Protein AF-A0A926J9K5-F1 (afdb_monomer_lite)

Foldseek 3Di:
DVVLVVLLVQLLVQLVVQFDDPVCLPPPCSNPCSVVSNCVGRVVSLVVVVVVLVVVLVVQCPDDPVSNVVSVVVSVVSVVSSVVSVVVSVVRNRD

Radius of gyration: 16.43 Å; chains: 1; bounding box: 36×22×45 Å

Secondary structure (DSSP, 8-state):
-HHHHHHHHHHHHHHGGGPPPGGGTTSTTTTTTHHHHHHHHTHHHHHHHHHHHHHHHHHHTTS-HHHHHHHHHHHHHHHHHHHHHHHHHHTTS--

Structure (mmCIF, N/CA/C/O backbone):
data_AF-A0A926J9K5-F1
#
_entry.id   AF-A0A926J9K5-F1
#
loop_
_atom_site.group_PDB
_atom_site.id
_atom_site.type_symbol
_atom_site.label_atom_id
_atom_site.label_alt_id
_atom_site.label_comp_id
_atom_site.label_asym_id
_atom_site.label_entity_id
_atom_site.label_seq_id
_atom_site.pdbx_PDB_ins_code
_atom_site.Cartn_x
_atom_site.Cartn_y
_atom_site.Cartn_z
_atom_site.occupancy
_atom_site.B_iso_or_equiv
_atom_site.auth_seq_id
_atom_site.auth_comp_id
_atom_site.auth_asym_id
_atom_site.auth_atom_id
_atom_site.pdbx_PDB_model_num
ATOM 1 N N . MET A 1 1 ? -13.613 -1.746 3.321 1.00 81.81 1 MET A N 1
ATOM 2 C CA . MET A 1 1 ? -12.875 -2.834 2.638 1.00 81.81 1 MET A CA 1
ATOM 3 C C . MET A 1 1 ? -12.897 -2.696 1.116 1.00 81.81 1 MET A C 1
ATOM 5 O O . MET A 1 1 ? -11.825 -2.675 0.535 1.00 81.81 1 MET A O 1
ATOM 9 N N . ALA A 1 2 ? -14.061 -2.526 0.472 1.00 91.50 2 ALA A N 1
ATOM 10 C CA . ALA A 1 2 ? -14.166 -2.410 -0.994 1.00 91.50 2 ALA A CA 1
ATOM 11 C C . ALA A 1 2 ? -13.209 -1.376 -1.626 1.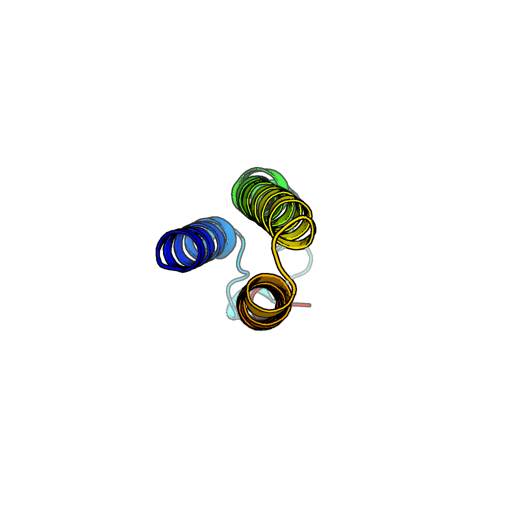00 91.50 2 ALA A C 1
ATOM 13 O O . ALA A 1 2 ? -12.550 -1.682 -2.612 1.00 91.50 2 ALA A O 1
ATOM 14 N N . ILE A 1 3 ? -13.054 -0.197 -1.010 1.00 94.44 3 ILE A N 1
ATOM 15 C CA . ILE A 1 3 ? -12.121 0.833 -1.494 1.00 94.44 3 ILE A CA 1
ATOM 16 C C . ILE A 1 3 ? -10.655 0.371 -1.483 1.00 94.44 3 ILE A C 1
ATOM 18 O O . ILE A 1 3 ? -9.922 0.675 -2.413 1.00 94.44 3 ILE A O 1
ATOM 22 N N . ASN A 1 4 ? -10.238 -0.411 -0.480 1.00 96.00 4 ASN A N 1
ATOM 23 C CA . ASN A 1 4 ? -8.884 -0.965 -0.410 1.00 96.00 4 ASN A CA 1
ATOM 24 C C . ASN A 1 4 ? -8.664 -2.022 -1.497 1.00 96.00 4 ASN A C 1
ATOM 26 O O . ASN A 1 4 ? -7.612 -2.031 -2.119 1.00 96.00 4 ASN A O 1
ATOM 30 N N . LEU A 1 5 ? -9.665 -2.862 -1.776 1.00 95.50 5 LEU A N 1
ATOM 31 C CA . LEU A 1 5 ? -9.590 -3.827 -2.878 1.00 95.50 5 LEU A CA 1
ATOM 32 C C . LEU A 1 5 ? -9.482 -3.125 -4.237 1.00 95.50 5 LEU A C 1
ATOM 34 O O . LEU A 1 5 ? -8.650 -3.504 -5.054 1.00 95.50 5 LEU A O 1
ATOM 38 N N . ALA A 1 6 ? -10.271 -2.069 -4.454 1.00 97.00 6 ALA A N 1
ATOM 39 C CA . ALA A 1 6 ? -10.166 -1.243 -5.654 1.00 97.00 6 ALA A CA 1
ATOM 40 C C . ALA A 1 6 ? -8.795 -0.551 -5.754 1.00 97.00 6 ALA A C 1
ATOM 42 O O . ALA A 1 6 ? -8.201 -0.525 -6.828 1.00 97.00 6 ALA A O 1
ATOM 43 N N . GLY A 1 7 ? -8.265 -0.048 -4.635 1.00 95.94 7 GLY A N 1
ATOM 44 C CA . GLY A 1 7 ? -6.925 0.535 -4.551 1.00 95.94 7 GLY A CA 1
ATOM 45 C C . GLY A 1 7 ? -5.817 -0.458 -4.891 1.00 95.94 7 GLY A C 1
ATOM 46 O O . GLY A 1 7 ? -4.936 -0.130 -5.676 1.00 95.94 7 GLY A O 1
ATOM 47 N N . ILE A 1 8 ? -5.895 -1.685 -4.371 1.00 96.94 8 ILE A N 1
ATOM 48 C CA . ILE A 1 8 ? -4.962 -2.773 -4.696 1.00 96.94 8 ILE A CA 1
ATOM 49 C C . ILE A 1 8 ? -5.044 -3.125 -6.184 1.00 96.94 8 ILE A C 1
ATOM 51 O O . ILE A 1 8 ? -4.013 -3.243 -6.838 1.00 96.94 8 ILE A O 1
ATOM 55 N N . ALA A 1 9 ? -6.251 -3.250 -6.743 1.00 96.81 9 ALA A N 1
ATOM 56 C CA . ALA A 1 9 ? -6.427 -3.515 -8.169 1.00 96.81 9 ALA A CA 1
ATOM 57 C C . ALA A 1 9 ? -5.840 -2.389 -9.036 1.00 96.81 9 ALA A C 1
ATOM 59 O O . ALA A 1 9 ? -5.148 -2.666 -10.014 1.00 96.81 9 ALA A O 1
ATOM 60 N N . ALA A 1 10 ? -6.061 -1.126 -8.658 1.00 96.25 10 ALA A N 1
ATOM 61 C CA . ALA A 1 10 ? -5.488 0.030 -9.342 1.00 96.25 10 ALA A CA 1
ATOM 62 C C . ALA A 1 10 ? -3.955 0.057 -9.237 1.00 96.25 10 ALA A C 1
ATOM 64 O O . ALA A 1 10 ? -3.285 0.263 -10.247 1.00 96.25 10 ALA A O 1
ATOM 65 N N . PHE A 1 11 ? -3.408 -0.210 -8.046 1.00 96.06 11 PHE A N 1
ATOM 66 C CA . PHE A 1 11 ? -1.969 -0.324 -7.806 1.00 96.06 11 PHE A CA 1
ATOM 67 C C . PHE A 1 11 ? -1.345 -1.400 -8.698 1.00 96.06 11 PHE A C 1
ATOM 69 O O . PHE A 1 11 ? -0.443 -1.089 -9.467 1.00 96.06 11 PHE A O 1
ATOM 76 N N . LEU A 1 12 ? -1.870 -2.629 -8.670 1.00 95.00 12 LEU A N 1
ATOM 77 C CA . LEU A 1 12 ? -1.356 -3.736 -9.482 1.00 95.00 12 LEU A CA 1
ATOM 78 C C . LEU A 1 12 ? -1.506 -3.470 -10.983 1.00 95.00 12 LEU A C 1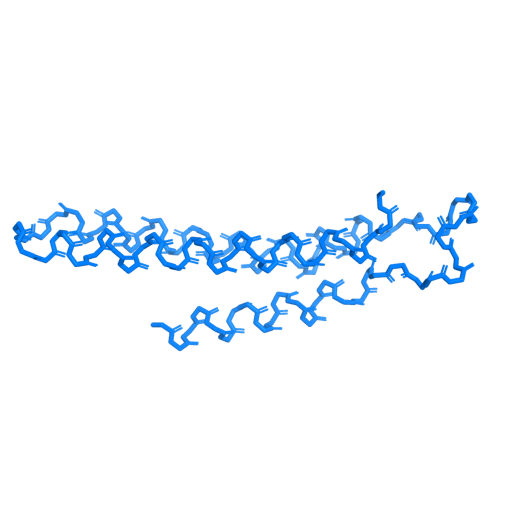
ATOM 80 O O . LEU A 1 12 ? -0.618 -3.805 -11.755 1.00 95.00 12 LEU A O 1
ATOM 84 N N . THR A 1 13 ? -2.593 -2.823 -11.409 1.00 95.38 13 THR A N 1
ATOM 85 C CA . THR A 1 13 ? -2.779 -2.440 -12.818 1.00 95.38 13 THR A CA 1
ATOM 86 C C . THR A 1 13 ? -1.729 -1.420 -13.257 1.00 95.38 13 THR A C 1
ATOM 88 O O . THR A 1 13 ? -1.169 -1.544 -14.345 1.00 95.38 13 THR A O 1
ATOM 91 N N . ALA A 1 14 ? -1.432 -0.420 -12.424 1.00 92.81 14 ALA A N 1
ATOM 92 C CA . ALA A 1 14 ? -0.397 0.567 -12.715 1.00 92.81 14 ALA A CA 1
ATOM 93 C C . ALA A 1 14 ? 1.005 -0.060 -12.705 1.00 92.81 14 ALA A C 1
ATOM 95 O O . ALA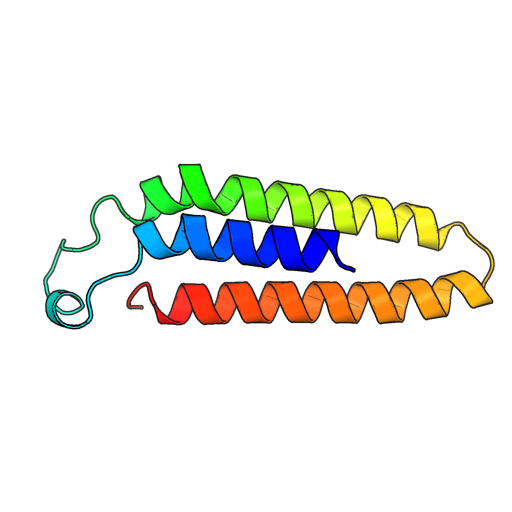 A 1 14 ? 1.772 0.163 -13.638 1.00 92.81 14 ALA A O 1
ATOM 96 N N . ALA A 1 15 ? 1.303 -0.874 -11.691 1.00 91.06 15 ALA A N 1
ATOM 97 C CA . ALA A 1 15 ? 2.597 -1.521 -11.508 1.00 91.06 15 ALA A CA 1
ATOM 98 C C . ALA A 1 15 ? 2.875 -2.610 -12.556 1.00 91.06 15 ALA A C 1
ATOM 100 O O . ALA A 1 15 ? 4.012 -2.791 -12.969 1.00 91.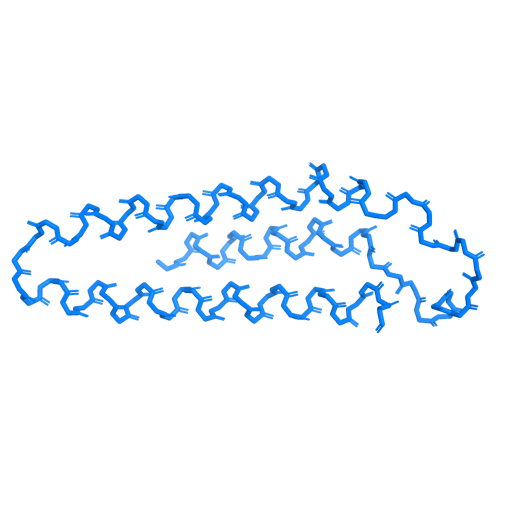06 15 ALA A O 1
ATOM 101 N N . SER A 1 16 ? 1.836 -3.261 -13.095 1.00 90.44 16 SER A N 1
ATOM 102 C CA . SER A 1 16 ? 1.999 -4.257 -14.164 1.00 90.44 16 SER A CA 1
ATOM 103 C C . SER A 1 16 ? 2.627 -3.721 -15.448 1.00 90.44 16 SER A C 1
ATOM 105 O O . SER A 1 16 ? 3.126 -4.493 -16.259 1.00 90.44 16 SER A O 1
ATOM 107 N N . ARG A 1 17 ? 2.635 -2.396 -15.629 1.00 87.50 17 ARG A N 1
ATOM 108 C CA . ARG A 1 17 ? 3.267 -1.736 -16.778 1.00 87.50 17 ARG A CA 1
ATOM 109 C C . ARG A 1 17 ? 4.787 -1.652 -16.675 1.00 87.50 17 ARG A C 1
ATOM 111 O O . ARG A 1 17 ? 5.415 -1.328 -17.673 1.00 87.50 17 ARG A O 1
ATOM 118 N N . SER A 1 18 ? 5.346 -1.887 -15.492 1.00 86.25 18 SER A N 1
ATOM 119 C CA . SER A 1 18 ? 6.789 -1.920 -15.235 1.00 86.25 18 SER A CA 1
ATOM 120 C C . SER A 1 18 ? 7.285 -3.329 -14.901 1.00 86.25 18 SER A C 1
ATOM 122 O O . SER A 1 18 ? 8.412 -3.491 -14.444 1.00 86.25 18 SER A O 1
ATOM 124 N N . TRP A 1 19 ? 6.449 -4.356 -15.093 1.00 88.00 19 TRP A N 1
ATOM 125 C CA . TRP A 1 19 ? 6.881 -5.742 -14.939 1.00 88.00 19 TRP A CA 1
ATOM 126 C C . TRP A 1 19 ? 7.831 -6.125 -16.061 1.00 88.00 19 TRP A C 1
ATOM 128 O O . TRP A 1 19 ? 7.568 -5.853 -17.231 1.00 88.00 19 TRP A O 1
ATOM 138 N N . ILE A 1 20 ? 8.904 -6.813 -15.688 1.00 83.00 20 ILE A N 1
ATOM 139 C CA . ILE A 1 20 ? 9.871 -7.321 -16.648 1.00 83.00 20 ILE A CA 1
ATOM 140 C C . ILE A 1 20 ? 9.281 -8.563 -17.313 1.00 83.00 20 ILE A C 1
ATOM 142 O O . ILE A 1 20 ? 8.786 -9.478 -16.646 1.00 83.00 20 ILE A O 1
ATOM 146 N N . GLU A 1 21 ? 9.350 -8.605 -18.640 1.00 81.75 21 GLU A N 1
ATOM 147 C CA . GLU A 1 21 ? 9.018 -9.805 -19.399 1.00 81.75 21 GLU A CA 1
ATOM 148 C C . GLU A 1 21 ? 9.982 -10.943 -19.012 1.00 81.75 21 GLU A C 1
ATOM 150 O O . GLU A 1 21 ? 11.196 -10.719 -18.954 1.00 81.75 21 GLU A O 1
ATOM 155 N N . PRO A 1 22 ? 9.492 -12.167 -18.733 1.00 78.12 22 PRO A N 1
ATOM 156 C CA . PRO A 1 22 ? 10.337 -13.277 -18.282 1.00 78.12 22 PRO A CA 1
ATOM 157 C C . PRO A 1 22 ? 11.553 -13.547 -19.183 1.00 78.12 22 PRO A C 1
ATOM 159 O O . PRO A 1 22 ? 12.629 -13.894 -18.697 1.00 78.12 22 PRO A O 1
ATOM 162 N N . GLU A 1 23 ? 11.394 -13.359 -20.490 1.00 80.00 23 GLU A N 1
ATOM 163 C CA . GLU A 1 23 ? 12.431 -13.482 -21.516 1.00 80.00 23 GLU A CA 1
ATOM 164 C C . GLU A 1 23 ? 13.544 -12.425 -21.414 1.00 80.00 23 GLU A C 1
ATOM 166 O O . GLU A 1 23 ? 14.670 -12.681 -21.846 1.00 80.00 23 GLU A O 1
ATOM 171 N N . LEU A 1 24 ? 13.263 -11.265 -20.814 1.00 79.75 24 LEU A N 1
ATOM 172 C CA . LEU A 1 24 ? 14.186 -10.134 -20.680 1.00 79.75 24 LEU A CA 1
ATOM 173 C C . LEU A 1 24 ? 14.838 -10.039 -19.294 1.00 79.75 24 LEU A C 1
ATOM 175 O O . LEU A 1 24 ? 15.767 -9.253 -19.118 1.00 79.75 24 LEU A O 1
ATOM 179 N N . ALA A 1 25 ? 14.429 -10.868 -18.327 1.00 77.50 25 ALA A N 1
ATOM 180 C CA . ALA A 1 25 ? 14.910 -10.811 -16.941 1.00 77.50 25 ALA A CA 1
ATOM 181 C C . ALA A 1 25 ? 16.440 -10.939 -16.786 1.00 77.50 25 ALA A C 1
ATOM 183 O O . ALA A 1 25 ? 17.012 -10.397 -15.846 1.00 77.50 25 ALA A O 1
ATOM 184 N N . ASN A 1 26 ? 17.115 -11.620 -17.719 1.00 78.25 26 ASN A N 1
ATOM 185 C CA . ASN A 1 26 ? 18.572 -11.808 -17.697 1.00 78.25 26 ASN A CA 1
ATOM 186 C C . ASN A 1 26 ? 19.334 -10.840 -18.618 1.00 78.25 26 ASN A C 1
ATOM 188 O O . ASN A 1 26 ? 20.552 -10.963 -18.757 1.00 78.25 26 ASN A O 1
ATOM 192 N N . VAL A 1 27 ? 18.642 -9.915 -19.288 1.00 82.25 27 VAL A N 1
ATOM 193 C CA . VAL A 1 27 ? 19.253 -8.984 -20.241 1.00 82.25 27 VAL A CA 1
ATOM 194 C C . VAL A 1 27 ? 19.708 -7.725 -19.492 1.00 82.25 27 VAL A C 1
ATOM 196 O O . VAL A 1 27 ? 18.869 -6.984 -18.971 1.00 82.25 27 VAL A O 1
ATOM 199 N N . PRO A 1 28 ? 21.023 -7.430 -19.437 1.00 76.62 28 PRO A N 1
ATOM 200 C CA . PRO A 1 28 ? 21.517 -6.240 -18.756 1.00 76.62 28 PRO A CA 1
ATOM 201 C C . PRO A 1 28 ? 20.904 -4.970 -19.350 1.00 76.62 28 PRO A C 1
ATOM 203 O O . PRO A 1 28 ? 21.009 -4.718 -20.548 1.00 76.62 28 PRO A O 1
ATOM 206 N N . GLY A 1 29 ? 20.279 -4.160 -18.499 1.00 76.19 29 GLY A N 1
ATOM 207 C CA . GLY A 1 29 ? 19.687 -2.885 -18.894 1.00 76.19 29 GLY A CA 1
ATOM 208 C C . GLY A 1 29 ? 18.245 -2.955 -19.408 1.00 76.19 29 GLY A C 1
ATOM 209 O O . GLY A 1 29 ? 17.675 -1.904 -19.686 1.00 76.19 29 GLY A O 1
ATOM 210 N N . ALA A 1 30 ? 17.630 -4.141 -19.490 1.00 76.56 30 ALA A N 1
ATOM 211 C CA . ALA A 1 30 ? 16.236 -4.277 -19.924 1.00 76.56 30 ALA A CA 1
ATOM 212 C C . ALA A 1 30 ? 15.230 -3.570 -18.996 1.00 76.56 30 ALA A C 1
ATOM 214 O O . ALA A 1 30 ? 14.163 -3.189 -19.456 1.00 76.56 30 ALA A O 1
ATOM 215 N N . SER A 1 31 ? 15.601 -3.336 -17.732 1.00 73.94 31 SER A N 1
ATOM 216 C CA . SER A 1 31 ? 14.777 -2.651 -16.729 1.00 73.94 31 SER A CA 1
ATOM 217 C C . SER A 1 31 ? 15.111 -1.169 -16.518 1.00 73.94 31 SER A C 1
ATOM 219 O O . SER A 1 31 ? 14.676 -0.536 -15.547 1.00 73.94 31 SER A O 1
ATOM 221 N N . VAL A 1 32 ? 15.927 -0.581 -17.401 1.00 73.31 32 VAL A N 1
ATOM 222 C CA . VAL A 1 32 ? 16.330 0.827 -17.288 1.00 73.31 32 VAL A CA 1
ATOM 223 C C . VAL A 1 32 ? 15.124 1.721 -17.571 1.00 73.31 32 VAL A C 1
ATOM 225 O O . VAL A 1 32 ? 14.710 1.897 -18.710 1.00 73.31 32 VAL A O 1
ATOM 228 N N . GLY A 1 33 ? 14.587 2.321 -16.509 1.00 78.56 33 GLY A N 1
ATOM 229 C CA . GLY A 1 33 ? 13.422 3.210 -16.561 1.00 78.56 33 GLY A CA 1
ATOM 230 C C . GLY A 1 33 ? 12.191 2.653 -15.849 1.00 78.56 33 GLY A C 1
ATOM 231 O O . GLY A 1 33 ? 11.353 3.442 -15.411 1.00 78.56 33 GLY A O 1
ATOM 232 N N . ASP A 1 34 ? 12.129 1.342 -15.612 1.00 83.19 34 ASP A N 1
ATOM 233 C CA . ASP A 1 34 ? 10.981 0.686 -14.970 1.00 83.19 34 ASP A CA 1
ATOM 234 C C . ASP A 1 34 ? 10.771 1.181 -13.544 1.00 83.19 34 ASP A C 1
ATOM 236 O O . ASP A 1 34 ? 9.651 1.502 -13.153 1.00 83.19 34 ASP A O 1
ATOM 240 N N . ALA A 1 35 ? 11.859 1.364 -12.791 1.00 83.75 35 ALA A N 1
ATOM 241 C CA . ALA A 1 35 ? 11.800 1.930 -11.446 1.00 83.75 35 ALA A CA 1
ATOM 242 C C . ALA A 1 35 ? 11.223 3.358 -11.437 1.00 83.75 35 ALA A C 1
ATOM 244 O O . ALA A 1 35 ? 10.474 3.721 -10.530 1.00 83.75 35 ALA A O 1
ATOM 245 N N . PHE A 1 36 ? 11.540 4.171 -12.452 1.00 87.81 36 PHE A N 1
ATOM 246 C CA . PHE A 1 36 ? 11.003 5.526 -12.567 1.00 87.81 36 PHE A CA 1
ATOM 247 C C . PHE A 1 36 ? 9.516 5.502 -12.936 1.00 87.81 36 PHE A C 1
ATOM 249 O O . PHE A 1 36 ? 8.719 6.200 -12.310 1.00 87.81 36 PHE A O 1
ATOM 256 N N . ILE A 1 37 ? 9.122 4.663 -13.899 1.00 88.19 37 ILE A N 1
ATOM 257 C CA . ILE A 1 37 ? 7.717 4.490 -14.295 1.00 88.19 37 ILE A CA 1
ATOM 258 C C . ILE A 1 37 ? 6.891 3.976 -13.112 1.00 88.19 37 ILE A C 1
ATOM 260 O O . ILE A 1 37 ? 5.842 4.545 -12.809 1.00 88.19 37 ILE A O 1
ATOM 264 N N . TRP A 1 38 ? 7.383 2.967 -12.392 1.00 91.69 38 TRP A N 1
ATOM 265 C CA . TRP A 1 38 ? 6.750 2.448 -11.181 1.00 91.69 38 TRP A CA 1
ATOM 266 C C . TRP A 1 38 ? 6.591 3.542 -10.122 1.00 91.69 38 TRP A C 1
ATOM 268 O O . TRP A 1 38 ? 5.506 3.721 -9.563 1.00 91.69 38 TRP A O 1
ATOM 278 N N . PHE A 1 39 ? 7.643 4.333 -9.887 1.00 91.44 39 PHE A N 1
ATOM 279 C CA . PHE A 1 39 ? 7.615 5.418 -8.908 1.00 91.44 39 PHE A CA 1
ATOM 280 C C . PHE A 1 39 ? 6.616 6.522 -9.272 1.00 91.44 39 PHE A C 1
ATOM 282 O O . PHE A 1 39 ? 5.976 7.089 -8.392 1.00 91.44 39 PHE A O 1
ATOM 289 N N . VAL A 1 40 ? 6.443 6.829 -10.556 1.00 93.31 40 VAL A N 1
ATOM 290 C CA . VAL A 1 40 ? 5.494 7.857 -11.009 1.00 93.31 40 VAL A CA 1
ATOM 291 C C . VAL A 1 40 ? 4.057 7.331 -11.057 1.00 93.31 40 VAL A C 1
ATOM 293 O O . VAL A 1 40 ? 3.125 8.086 -10.792 1.00 93.31 40 VAL A O 1
ATOM 296 N N . MET A 1 41 ? 3.854 6.051 -11.376 1.00 92.56 41 MET A N 1
ATOM 297 C CA . MET A 1 41 ? 2.524 5.493 -11.647 1.00 92.56 41 MET A CA 1
ATOM 298 C C . MET A 1 41 ? 1.941 4.720 -10.460 1.00 92.56 41 MET A C 1
ATOM 300 O O . MET A 1 41 ? 0.793 4.944 -10.078 1.00 92.56 41 MET A O 1
ATOM 304 N N . ALA A 1 42 ? 2.712 3.805 -9.875 1.00 92.56 42 ALA A N 1
ATOM 305 C CA . ALA A 1 42 ? 2.243 2.877 -8.848 1.00 92.56 42 ALA A CA 1
ATOM 306 C C . ALA A 1 42 ? 2.479 3.406 -7.426 1.00 92.56 42 ALA A C 1
ATOM 308 O O . ALA A 1 42 ? 1.586 3.317 -6.575 1.00 92.56 42 ALA A O 1
ATOM 309 N N . ALA A 1 43 ? 3.641 4.017 -7.167 1.00 93.50 43 ALA A N 1
ATOM 310 C CA . ALA A 1 43 ? 3.982 4.518 -5.834 1.00 93.50 43 ALA A CA 1
ATOM 311 C C . ALA A 1 43 ? 2.996 5.568 -5.277 1.00 93.50 43 ALA A C 1
ATOM 313 O O . ALA A 1 43 ? 2.696 5.490 -4.084 1.00 93.50 43 ALA A O 1
ATOM 314 N N . PRO A 1 44 ? 2.417 6.500 -6.067 1.00 96.31 44 PRO A N 1
ATOM 315 C CA . PRO A 1 44 ? 1.447 7.459 -5.538 1.00 96.31 44 PRO A CA 1
ATOM 316 C C . PRO A 1 44 ? 0.159 6.787 -5.061 1.00 96.31 44 PRO A C 1
ATOM 318 O O . PRO A 1 44 ? -0.404 7.196 -4.046 1.00 96.31 44 PRO A O 1
ATOM 321 N N . VAL A 1 45 ? -0.290 5.729 -5.749 1.00 95.50 45 VAL A N 1
ATOM 322 C CA . VAL A 1 45 ? -1.466 4.945 -5.341 1.00 95.50 45 VAL A CA 1
ATOM 323 C C . VAL A 1 45 ? -1.181 4.235 -4.021 1.00 95.50 45 VAL A C 1
ATOM 325 O O . VAL A 1 45 ? -1.970 4.347 -3.081 1.00 95.50 45 VAL A O 1
ATOM 328 N N . LEU A 1 46 ? -0.030 3.563 -3.920 1.00 92.81 46 LEU A N 1
ATOM 329 C CA . LEU A 1 46 ? 0.405 2.896 -2.693 1.00 92.81 46 LEU A CA 1
ATOM 330 C C . LEU A 1 46 ? 0.503 3.888 -1.522 1.00 92.81 46 LEU A C 1
ATOM 332 O O . LEU A 1 46 ? -0.048 3.638 -0.450 1.00 92.81 46 LEU A O 1
ATOM 336 N N . ALA A 1 47 ? 1.146 5.038 -1.737 1.00 95.19 47 ALA A N 1
ATOM 337 C CA . ALA A 1 47 ? 1.320 6.075 -0.724 1.00 95.19 47 ALA A CA 1
ATOM 338 C C . ALA A 1 47 ? -0.020 6.661 -0.259 1.00 95.19 47 ALA A C 1
ATOM 340 O O . ALA A 1 47 ? -0.256 6.769 0.945 1.00 95.19 47 ALA A O 1
ATOM 341 N N . LEU A 1 48 ? -0.921 6.990 -1.192 1.00 96.94 48 LEU A N 1
ATOM 342 C CA . LEU A 1 48 ? -2.242 7.537 -0.880 1.00 96.94 48 LEU A CA 1
ATOM 343 C C . LEU A 1 48 ? -3.037 6.595 0.030 1.00 96.94 48 LEU A C 1
ATOM 345 O O . LEU A 1 48 ? -3.592 7.024 1.043 1.00 96.94 48 LEU A O 1
ATOM 349 N N . PHE A 1 49 ? -3.072 5.305 -0.306 1.00 96.81 49 PHE A N 1
ATOM 350 C CA . PHE A 1 49 ? -3.797 4.318 0.487 1.00 96.81 49 PHE A CA 1
ATOM 351 C C . PHE A 1 49 ? -3.112 4.013 1.816 1.00 96.81 49 PHE A C 1
ATOM 353 O O . PHE A 1 49 ? -3.803 3.846 2.822 1.00 96.81 49 PHE A O 1
ATOM 360 N N . LEU A 1 50 ? -1.779 3.976 1.866 1.00 94.50 50 LEU A N 1
ATOM 361 C CA . LEU A 1 50 ? -1.050 3.793 3.119 1.00 94.50 50 LEU A CA 1
ATOM 362 C C . LEU A 1 50 ? -1.351 4.939 4.094 1.00 94.50 50 LEU A C 1
ATOM 364 O O . LEU A 1 50 ? -1.753 4.692 5.231 1.00 94.50 50 LEU A O 1
ATOM 368 N N . ILE A 1 51 ? -1.246 6.188 3.631 1.00 96.31 51 ILE A N 1
ATOM 369 C CA . ILE A 1 51 ? -1.543 7.383 4.432 1.00 96.31 51 ILE A CA 1
ATOM 370 C C . ILE A 1 51 ? -3.013 7.392 4.864 1.00 96.31 51 ILE A C 1
ATOM 372 O O . ILE A 1 51 ? -3.305 7.600 6.041 1.00 96.31 51 ILE A O 1
ATOM 376 N N . GLY A 1 52 ? -3.942 7.121 3.943 1.00 95.44 52 GLY A N 1
ATOM 377 C CA . GLY A 1 52 ? -5.375 7.084 4.239 1.00 95.44 52 GLY A CA 1
ATOM 378 C C . GLY A 1 52 ? -5.742 6.030 5.286 1.00 95.44 52 GLY A C 1
ATOM 379 O O . GLY A 1 52 ? -6.487 6.322 6.223 1.00 95.44 52 GLY A O 1
ATOM 380 N N . ASN A 1 53 ? -5.180 4.822 5.183 1.00 94.88 53 ASN A N 1
ATOM 381 C CA . ASN A 1 53 ? -5.410 3.758 6.162 1.00 94.88 53 ASN A CA 1
ATOM 382 C C . ASN A 1 53 ? -4.791 4.086 7.528 1.00 94.88 53 ASN A C 1
ATOM 384 O O . ASN A 1 53 ? -5.418 3.810 8.550 1.00 94.88 53 ASN A O 1
ATOM 388 N N . LEU A 1 54 ? -3.607 4.710 7.570 1.00 93.69 54 LEU A N 1
ATOM 389 C CA . LEU A 1 54 ? -2.991 5.169 8.821 1.00 93.69 54 LEU A CA 1
ATOM 390 C C . LEU A 1 54 ? -3.827 6.260 9.497 1.00 93.69 54 LEU A C 1
ATOM 392 O O . LEU A 1 54 ? -4.062 6.188 10.703 1.00 93.69 54 LEU A O 1
ATOM 396 N N . ALA A 1 55 ? -4.317 7.237 8.731 1.00 94.69 55 ALA A N 1
ATOM 397 C CA . ALA A 1 55 ? -5.185 8.294 9.243 1.00 94.69 55 ALA A CA 1
ATOM 398 C C . ALA A 1 55 ? -6.508 7.728 9.782 1.00 94.69 55 ALA A C 1
ATOM 400 O O . ALA A 1 55 ? -6.933 8.091 10.881 1.00 94.69 55 ALA A O 1
ATOM 401 N N . TRP A 1 56 ? -7.126 6.798 9.046 1.00 93.88 56 TRP A N 1
ATOM 402 C CA . TRP A 1 56 ? -8.325 6.090 9.494 1.00 93.88 56 TRP A CA 1
ATOM 403 C C . TRP A 1 56 ? -8.071 5.328 10.797 1.00 93.88 56 TRP A C 1
ATOM 405 O O . TRP A 1 56 ? -8.794 5.531 11.772 1.00 93.88 56 TRP A O 1
ATOM 415 N N . LEU A 1 57 ? -7.003 4.525 10.855 1.00 92.31 57 LEU A N 1
ATOM 416 C CA . LEU A 1 57 ? -6.658 3.739 12.037 1.00 92.31 57 LEU A CA 1
ATOM 417 C C . LEU A 1 57 ? -6.392 4.643 13.249 1.00 92.31 57 LEU A C 1
ATOM 419 O O . LEU A 1 57 ? -6.927 4.395 14.328 1.00 92.31 57 LEU A O 1
ATOM 423 N N . ALA A 1 58 ? -5.632 5.728 13.071 1.00 91.62 58 ALA A N 1
ATOM 424 C CA . ALA A 1 58 ? -5.366 6.710 14.121 1.00 91.62 58 ALA A CA 1
ATOM 425 C C . ALA A 1 58 ? -6.652 7.378 14.641 1.00 91.62 58 ALA A C 1
ATOM 427 O O . ALA A 1 58 ? -6.786 7.599 15.847 1.00 91.62 58 ALA A O 1
ATOM 428 N N . GLY A 1 59 ? -7.612 7.665 13.755 1.00 91.31 59 GLY A N 1
ATOM 429 C CA . GLY A 1 59 ? -8.940 8.154 14.129 1.00 91.31 59 GLY A CA 1
ATOM 430 C C . GLY A 1 59 ? -9.735 7.125 14.935 1.00 91.31 59 GLY A C 1
ATOM 431 O O . GLY A 1 59 ? -10.270 7.451 15.995 1.00 91.31 59 GLY A O 1
ATOM 432 N N . SER A 1 60 ? -9.755 5.868 14.491 1.00 88.56 60 SER A N 1
ATOM 433 C CA . SER A 1 60 ? -10.480 4.778 15.159 1.00 88.56 60 SER A CA 1
ATOM 434 C C . SER A 1 60 ? -9.895 4.393 16.522 1.00 88.56 60 SER A C 1
ATOM 436 O O . SER A 1 60 ? -10.619 3.933 17.403 1.00 88.56 60 SER A O 1
ATOM 438 N N . LEU A 1 61 ? -8.602 4.633 16.757 1.00 87.06 61 LEU A N 1
ATOM 439 C CA . LEU A 1 61 ? -7.972 4.418 18.067 1.00 87.06 61 LEU A CA 1
ATOM 440 C C . LEU A 1 61 ? -8.463 5.387 19.157 1.00 87.06 61 LEU A C 1
ATOM 442 O O . LEU A 1 61 ? -8.242 5.129 20.346 1.00 87.06 61 LEU A O 1
ATOM 446 N N . ARG A 1 62 ? -9.152 6.471 18.780 1.00 89.44 62 ARG A N 1
ATOM 447 C CA . ARG A 1 62 ? -9.783 7.419 19.714 1.00 89.44 62 ARG A CA 1
ATOM 448 C C . ARG A 1 62 ? -11.198 7.002 20.145 1.00 89.44 62 ARG A C 1
ATOM 450 O O . ARG A 1 62 ? -11.743 7.628 21.044 1.00 89.44 62 ARG A O 1
ATOM 457 N N . SER A 1 63 ? -11.780 5.967 19.535 1.00 81.75 63 SER A N 1
ATOM 458 C CA . SER A 1 63 ? -13.135 5.462 19.827 1.00 81.75 63 SER A CA 1
ATOM 459 C C . SER A 1 63 ? -13.183 4.541 21.060 1.00 81.75 63 SER A C 1
ATOM 461 O O . SER A 1 63 ? -12.151 4.252 21.658 1.00 81.75 63 SER A O 1
ATOM 463 N N . ASP A 1 64 ? -14.361 4.038 21.442 1.00 84.94 64 ASP A N 1
ATOM 464 C CA . ASP A 1 64 ? -14.517 3.106 22.574 1.00 84.94 64 ASP A CA 1
ATOM 465 C C . ASP A 1 64 ? -13.731 1.792 22.410 1.00 84.94 64 ASP A C 1
ATOM 467 O O . ASP A 1 64 ? -13.456 1.331 21.300 1.00 84.94 64 ASP A O 1
ATOM 471 N N . ALA A 1 65 ? -13.389 1.141 23.529 1.00 79.31 65 ALA A N 1
ATOM 472 C CA . ALA A 1 65 ? -12.491 -0.021 23.568 1.00 79.31 65 ALA A CA 1
ATOM 473 C C . ALA A 1 65 ? -12.934 -1.212 22.687 1.00 79.31 65 ALA A C 1
ATOM 475 O O . ALA A 1 65 ? -12.085 -1.874 22.084 1.00 79.31 65 ALA A O 1
ATOM 476 N N . SER A 1 66 ? -14.241 -1.471 22.563 1.00 80.00 66 SER A N 1
ATOM 477 C CA . SER A 1 66 ? -14.765 -2.527 21.679 1.00 80.00 66 SER A CA 1
ATOM 478 C C . SER A 1 66 ? -14.519 -2.207 20.198 1.00 80.00 66 SER A C 1
ATOM 480 O O . SER A 1 66 ? -14.105 -3.080 19.431 1.00 80.00 66 SER A O 1
ATOM 482 N N . SER A 1 67 ? -14.680 -0.938 19.816 1.00 83.31 67 SER A N 1
ATOM 483 C CA . SER A 1 67 ? -14.414 -0.429 18.468 1.00 83.31 67 SER A CA 1
ATOM 484 C C . SER A 1 67 ? -12.920 -0.460 18.134 1.00 83.31 67 SER A C 1
ATOM 486 O O . SER A 1 67 ? -12.541 -0.817 17.015 1.00 83.31 67 SER A O 1
ATOM 488 N N . LYS A 1 68 ? -12.042 -0.202 19.117 1.00 87.94 68 LYS A N 1
ATOM 489 C CA . LYS A 1 68 ? -10.579 -0.273 18.933 1.00 87.94 68 LYS A CA 1
ATOM 490 C C . LYS A 1 68 ? -10.111 -1.663 18.519 1.00 87.94 68 LYS A C 1
ATOM 492 O O . LYS A 1 68 ? -9.361 -1.785 17.555 1.00 87.94 68 LYS A O 1
ATOM 497 N N . ARG A 1 69 ? -10.558 -2.717 19.216 1.00 89.44 69 ARG A N 1
ATOM 498 C CA . ARG A 1 69 ? -10.147 -4.099 18.903 1.00 89.44 69 ARG A CA 1
ATOM 499 C C . ARG A 1 69 ? -10.545 -4.486 17.481 1.00 89.44 69 ARG A C 1
ATOM 501 O O . ARG A 1 69 ? -9.729 -5.038 16.749 1.00 89.44 69 ARG A O 1
ATOM 508 N N . MET A 1 70 ? -11.779 -4.171 17.092 1.00 90.00 70 MET A N 1
ATOM 509 C CA . MET A 1 70 ? -12.270 -4.456 15.745 1.00 90.00 70 MET A CA 1
ATOM 510 C C . MET A 1 70 ? -11.489 -3.662 14.686 1.00 90.00 70 MET A C 1
ATOM 512 O O . MET A 1 70 ? -11.080 -4.218 13.670 1.00 90.00 70 MET A O 1
ATOM 516 N N . SER A 1 71 ? -11.200 -2.387 14.958 1.00 90.81 71 SER A N 1
ATOM 517 C CA . SER A 1 71 ? -10.418 -1.522 14.065 1.00 90.81 71 SER A CA 1
ATOM 518 C C . SER A 1 71 ? -8.983 -2.015 13.878 1.00 90.81 71 SER A C 1
ATOM 520 O O . SER A 1 71 ? -8.480 -2.001 12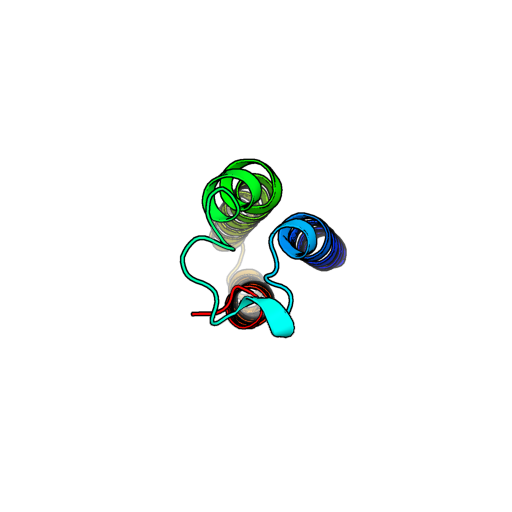.759 1.00 90.81 71 SER A O 1
ATOM 522 N N . LEU A 1 72 ? -8.343 -2.517 14.939 1.00 92.56 72 LEU A N 1
ATOM 523 C CA . LEU A 1 72 ? -7.012 -3.127 14.865 1.00 92.56 72 LEU A CA 1
ATOM 524 C C . LEU A 1 72 ? -7.011 -4.402 14.016 1.00 92.56 72 LEU A C 1
ATOM 526 O O . LEU A 1 72 ? -6.118 -4.571 13.191 1.00 92.56 72 LEU A O 1
ATOM 530 N N . LEU A 1 73 ? -8.014 -5.273 14.172 1.00 93.81 73 LEU A N 1
ATOM 531 C CA . LEU A 1 73 ? -8.138 -6.488 13.358 1.00 93.81 73 LEU A CA 1
ATOM 532 C C . LEU A 1 73 ? -8.335 -6.155 11.874 1.00 93.81 73 LEU A C 1
ATOM 534 O O . LEU A 1 73 ? -7.636 -6.703 11.023 1.00 93.81 73 LEU A O 1
ATOM 538 N N . PHE A 1 74 ? -9.241 -5.226 11.557 1.00 92.62 74 PHE A N 1
ATOM 539 C CA . PHE A 1 74 ? -9.440 -4.782 10.176 1.00 92.62 74 PHE A CA 1
ATOM 540 C C . PHE A 1 74 ? -8.212 -4.068 9.612 1.00 92.62 74 PHE A C 1
ATOM 542 O O . PHE A 1 74 ? -7.852 -4.310 8.463 1.00 92.62 74 PHE A O 1
ATOM 549 N N . GLY A 1 75 ? -7.549 -3.228 10.409 1.00 94.12 75 GLY A N 1
ATOM 550 C CA . GLY A 1 75 ? -6.310 -2.558 10.023 1.00 94.12 75 GLY A CA 1
ATOM 551 C C . GLY A 1 75 ? -5.194 -3.553 9.707 1.00 94.12 75 GLY A C 1
ATOM 552 O O . GLY A 1 75 ? -4.554 -3.434 8.666 1.00 94.12 75 GLY A O 1
ATOM 553 N N . ALA A 1 76 ? -5.016 -4.577 10.545 1.00 94.25 76 ALA A N 1
ATOM 554 C CA . ALA A 1 76 ? -4.046 -5.646 10.315 1.00 94.25 76 ALA A CA 1
ATOM 555 C C . ALA A 1 76 ? -4.353 -6.439 9.036 1.00 94.25 76 ALA A C 1
ATOM 557 O O . ALA A 1 76 ? -3.447 -6.703 8.251 1.00 94.25 76 ALA A O 1
ATOM 558 N N . LEU A 1 77 ? -5.626 -6.768 8.789 1.00 95.50 77 LEU A N 1
ATOM 559 C CA . LEU A 1 77 ? -6.046 -7.450 7.564 1.00 95.50 77 LEU A CA 1
ATOM 560 C C . LEU A 1 77 ? -5.773 -6.600 6.313 1.00 95.50 77 LEU A C 1
ATOM 562 O O . LEU A 1 77 ? -5.224 -7.105 5.339 1.00 95.50 77 LEU A O 1
ATOM 566 N N . ILE A 1 78 ? -6.115 -5.308 6.346 1.00 95.06 78 ILE A N 1
ATOM 567 C CA . ILE A 1 78 ? -5.845 -4.376 5.241 1.00 95.06 78 ILE A CA 1
ATOM 568 C C . ILE A 1 78 ? -4.340 -4.285 4.977 1.00 95.06 78 ILE A C 1
ATOM 570 O O . ILE A 1 78 ? -3.917 -4.378 3.826 1.00 95.06 78 ILE A O 1
ATOM 574 N N . LEU A 1 79 ? -3.533 -4.141 6.030 1.00 94.94 79 LEU A N 1
ATOM 575 C CA . LEU A 1 79 ? -2.078 -4.089 5.916 1.00 94.94 79 LEU A CA 1
ATOM 576 C C . LEU A 1 79 ? -1.518 -5.379 5.304 1.00 94.94 79 LEU A C 1
ATOM 578 O O . LEU A 1 79 ? -0.701 -5.309 4.391 1.00 94.94 79 LEU A O 1
ATOM 582 N N . ALA A 1 80 ? -1.992 -6.545 5.747 1.00 96.06 80 ALA A N 1
ATOM 583 C CA . ALA A 1 80 ? -1.588 -7.832 5.186 1.00 96.06 80 ALA A CA 1
ATOM 584 C C . ALA A 1 80 ? -1.917 -7.939 3.687 1.00 96.06 80 ALA A C 1
ATOM 586 O O . ALA A 1 80 ? -1.080 -8.399 2.913 1.00 96.06 80 ALA A O 1
ATOM 587 N N . CYS A 1 81 ? -3.091 -7.465 3.254 1.00 96.38 81 CYS A N 1
ATOM 588 C CA . CYS A 1 81 ? -3.450 -7.421 1.834 1.00 96.38 81 CYS A CA 1
ATOM 589 C C . CYS A 1 81 ? -2.514 -6.515 1.020 1.00 96.38 81 CYS A C 1
ATOM 591 O O . CYS A 1 81 ? -2.094 -6.901 -0.069 1.00 96.38 81 CYS A O 1
ATOM 593 N N . TRP A 1 82 ? -2.160 -5.337 1.541 1.00 96.75 82 TRP A N 1
ATOM 594 C CA . TRP A 1 82 ? -1.216 -4.431 0.876 1.00 96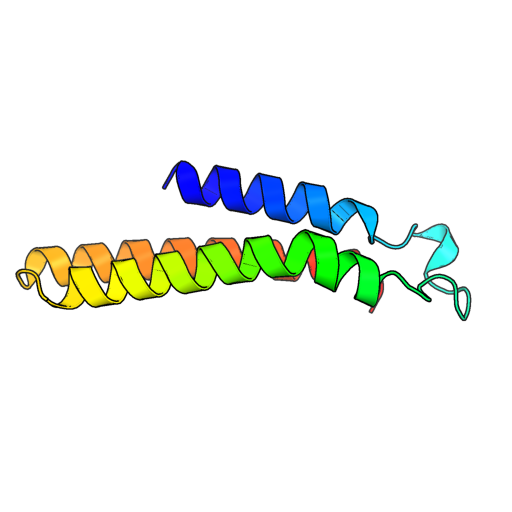.75 82 TRP A CA 1
ATOM 595 C C . TRP A 1 82 ? 0.197 -5.013 0.800 1.00 96.75 82 TRP A C 1
ATOM 597 O O . TRP A 1 82 ? 0.829 -4.924 -0.251 1.00 96.75 82 TRP A O 1
ATOM 607 N N . ILE A 1 83 ? 0.670 -5.665 1.866 1.00 95.62 83 ILE A N 1
ATOM 608 C CA . ILE A 1 83 ? 1.954 -6.382 1.862 1.00 95.62 83 ILE A CA 1
ATOM 609 C C . ILE A 1 83 ? 1.937 -7.490 0.807 1.00 95.62 83 ILE A C 1
ATOM 611 O O . ILE A 1 83 ? 2.865 -7.583 0.011 1.00 95.62 83 ILE A O 1
ATOM 615 N N . ALA A 1 84 ? 0.880 -8.305 0.755 1.00 96.31 84 ALA A N 1
ATOM 616 C CA . ALA A 1 84 ? 0.759 -9.371 -0.237 1.00 96.31 84 ALA A CA 1
ATOM 617 C C . ALA A 1 84 ? 0.766 -8.828 -1.676 1.00 96.31 84 ALA A C 1
ATOM 619 O O . ALA A 1 84 ? 1.449 -9.386 -2.531 1.00 96.31 84 ALA A O 1
ATOM 620 N N . ALA A 1 85 ? 0.060 -7.723 -1.936 1.00 95.00 85 ALA A N 1
ATOM 621 C CA . ALA A 1 85 ? 0.061 -7.066 -3.241 1.00 95.00 85 ALA A CA 1
ATOM 622 C C . ALA A 1 85 ? 1.452 -6.537 -3.622 1.00 95.00 85 ALA A C 1
ATOM 624 O O . ALA A 1 85 ? 1.892 -6.749 -4.747 1.00 95.00 85 ALA A O 1
ATOM 625 N N . TYR A 1 86 ? 2.159 -5.903 -2.683 1.00 93.56 86 TYR A N 1
ATOM 626 C CA . TYR A 1 86 ? 3.521 -5.415 -2.902 1.00 93.56 86 TYR A CA 1
ATOM 627 C C . TYR A 1 86 ? 4.514 -6.556 -3.155 1.00 93.56 86 TYR A C 1
ATOM 629 O O . TYR A 1 86 ? 5.334 -6.471 -4.061 1.00 93.56 86 TYR A O 1
ATOM 637 N N . LEU A 1 87 ? 4.433 -7.654 -2.397 1.00 93.50 87 LEU A N 1
ATOM 638 C CA . LEU A 1 87 ? 5.292 -8.823 -2.612 1.00 93.50 87 LEU A CA 1
ATOM 639 C C . LEU A 1 87 ? 5.020 -9.494 -3.961 1.00 93.50 87 LEU A C 1
ATOM 641 O O . LEU A 1 87 ? 5.958 -9.878 -4.658 1.00 93.50 87 LEU A O 1
ATOM 645 N N . PHE A 1 88 ? 3.745 -9.614 -4.338 1.00 93.56 88 PHE A N 1
ATOM 646 C CA . PHE A 1 88 ? 3.352 -10.115 -5.651 1.00 93.56 88 PHE A CA 1
ATOM 647 C C . PHE A 1 88 ? 3.916 -9.235 -6.770 1.00 93.56 88 PHE A C 1
ATOM 649 O O . PHE A 1 88 ? 4.533 -9.752 -7.697 1.00 93.56 88 PHE A O 1
ATOM 656 N N . ASP A 1 89 ? 3.770 -7.918 -6.652 1.00 91.12 89 ASP A N 1
ATOM 657 C CA . ASP A 1 89 ? 4.345 -6.954 -7.586 1.00 91.12 89 ASP A CA 1
ATOM 658 C C . ASP A 1 89 ? 5.875 -7.073 -7.684 1.00 91.12 89 ASP A C 1
ATOM 660 O O . ASP A 1 89 ? 6.435 -7.189 -8.773 1.00 91.12 89 ASP A O 1
ATOM 664 N N . ASN A 1 90 ? 6.563 -7.146 -6.545 1.00 86.81 90 ASN A N 1
ATOM 665 C CA . ASN A 1 90 ? 8.018 -7.268 -6.489 1.00 86.81 90 ASN A CA 1
ATOM 666 C C . ASN A 1 90 ? 8.522 -8.566 -7.145 1.00 86.81 90 ASN A C 1
ATOM 668 O O . ASN A 1 90 ? 9.537 -8.554 -7.831 1.00 86.81 90 ASN A O 1
ATOM 672 N N . SER A 1 91 ? 7.784 -9.676 -7.006 1.00 86.38 91 SER A N 1
ATOM 673 C CA . SER A 1 91 ? 8.118 -10.947 -7.673 1.00 86.38 91 SER A CA 1
ATOM 674 C C . SER A 1 91 ? 8.052 -10.893 -9.206 1.00 86.38 91 SER A C 1
ATOM 676 O O . SER A 1 91 ? 8.554 -11.795 -9.871 1.00 86.38 91 SER A O 1
ATOM 678 N N . ARG A 1 92 ? 7.436 -9.849 -9.777 1.00 83.19 92 ARG A N 1
ATOM 679 C CA . ARG A 1 92 ? 7.317 -9.628 -11.226 1.00 83.19 92 ARG A CA 1
ATOM 680 C C . ARG A 1 92 ? 8.336 -8.629 -11.779 1.00 83.19 92 ARG A C 1
ATOM 682 O O . ARG A 1 92 ? 8.505 -8.555 -12.990 1.00 83.19 92 ARG A O 1
ATOM 689 N N . HIS A 1 93 ? 9.025 -7.889 -10.914 1.00 73.94 93 HIS A N 1
ATOM 690 C CA . HIS A 1 93 ? 10.029 -6.896 -11.305 1.00 73.94 93 HIS A CA 1
ATOM 691 C C . HIS A 1 93 ? 11.447 -7.481 -11.465 1.00 73.94 93 HIS A C 1
ATOM 693 O O . HIS A 1 93 ? 12.382 -6.724 -11.685 1.00 73.94 93 HIS A O 1
ATOM 699 N N . GLY A 1 94 ? 11.616 -8.809 -11.392 1.00 58.16 94 GLY A N 1
ATOM 700 C CA . GLY A 1 94 ? 12.879 -9.480 -11.726 1.00 58.16 94 GLY A CA 1
ATOM 701 C C . GLY A 1 94 ? 14.062 -9.085 -10.836 1.00 58.16 94 GLY A C 1
ATOM 702 O O . GLY A 1 94 ? 15.108 -8.701 -11.354 1.00 58.16 94 GLY A O 1
ATOM 703 N N . ILE A 1 95 ? 13.890 -9.172 -9.511 1.00 50.12 95 ILE A N 1
ATOM 704 C CA . ILE A 1 95 ? 15.012 -9.171 -8.554 1.00 50.12 95 ILE A CA 1
ATOM 705 C C . ILE A 1 95 ? 15.464 -10.607 -8.299 1.00 50.12 95 ILE A C 1
ATOM 707 O O . ILE A 1 95 ? 14.567 -11.457 -8.086 1.00 50.12 95 ILE A O 1
#

pLDDT: mean 88.87, std 8.35, range [50.12, 97.0]

Sequence (95 aa):
MAINLAGIAAFLTAASRSWIEPELANVPGASVGDAFIWFVMAAPVLALFLIGNLAWLAGSLRSDASSKRMSLLFGALILACWIAAYLFDNSRHGI